Protein AF-A0A1I7UJA0-F1 (afdb_monomer_lite)

InterPro domains:
  IPR019427 7TM GPCR, serpentine receptor class w (Srw) [PF10324] (1-119)

Structure (mmCIF, N/CA/C/O backbone):
data_AF-A0A1I7UJA0-F1
#
_entry.id   AF-A0A1I7UJA0-F1
#
loop_
_atom_site.group_PDB
_atom_site.id
_atom_site.type_symbol
_atom_site.label_atom_id
_atom_site.label_alt_id
_atom_site.label_comp_id
_atom_site.label_asym_id
_atom_site.label_entity_id
_atom_site.label_seq_id
_atom_site.pdbx_PDB_ins_code
_atom_site.Cartn_x
_atom_site.Cartn_y
_atom_site.Cartn_z
_atom_site.occupancy
_atom_site.B_iso_or_equiv
_atom_site.auth_seq_id
_atom_site.auth_comp_id
_atom_site.auth_asym_id
_atom_site.auth_atom_id
_atom_site.pdbx_PDB_model_num
ATOM 1 N N . MET A 1 1 ? -5.281 6.852 12.055 1.00 80.38 1 MET A N 1
ATOM 2 C CA . MET A 1 1 ? -4.762 8.146 11.558 1.00 80.38 1 MET A CA 1
ATOM 3 C C . MET A 1 1 ? -3.319 8.059 11.072 1.00 80.38 1 MET A C 1
ATOM 5 O O . MET A 1 1 ? -3.068 8.494 9.963 1.00 80.38 1 MET A O 1
ATOM 9 N N . ILE A 1 2 ? -2.379 7.459 11.816 1.00 87.25 2 ILE A N 1
ATOM 10 C CA . ILE A 1 2 ? -1.000 7.275 11.307 1.00 87.25 2 ILE A CA 1
ATOM 11 C C . ILE A 1 2 ? -0.984 6.409 10.035 1.00 87.25 2 ILE A C 1
ATOM 13 O O . ILE A 1 2 ? -0.388 6.795 9.038 1.00 87.25 2 ILE A O 1
ATOM 17 N N . ALA A 1 3 ? -1.709 5.285 10.036 1.00 84.44 3 ALA A N 1
ATOM 18 C CA . ALA A 1 3 ? -1.779 4.391 8.878 1.00 84.44 3 ALA A CA 1
ATOM 19 C C . ALA A 1 3 ? -2.336 5.074 7.613 1.00 84.44 3 ALA A C 1
ATOM 21 O O . ALA A 1 3 ? -1.774 4.894 6.539 1.00 84.44 3 ALA A O 1
ATOM 22 N N . THR A 1 4 ? -3.384 5.898 7.739 1.00 87.00 4 THR A N 1
ATOM 23 C CA . THR A 1 4 ? -3.947 6.656 6.606 1.00 87.00 4 THR A CA 1
ATOM 24 C C . THR A 1 4 ? -2.952 7.683 6.078 1.00 87.00 4 THR A C 1
ATOM 26 O O . THR A 1 4 ? -2.727 7.736 4.881 1.00 87.00 4 THR A O 1
ATOM 29 N N . ALA A 1 5 ? -2.271 8.419 6.964 1.00 89.69 5 ALA A N 1
ATOM 30 C CA . ALA A 1 5 ? -1.270 9.405 6.555 1.00 89.69 5 ALA A CA 1
ATOM 31 C C . ALA A 1 5 ? -0.084 8.769 5.807 1.00 89.69 5 ALA A C 1
ATOM 33 O O . ALA A 1 5 ? 0.380 9.313 4.810 1.00 89.69 5 ALA A O 1
ATOM 34 N N . ILE A 1 6 ? 0.386 7.600 6.262 1.00 89.88 6 ILE A N 1
ATOM 35 C CA . ILE A 1 6 ? 1.438 6.843 5.568 1.00 89.88 6 ILE A CA 1
ATOM 36 C C . ILE A 1 6 ? 0.952 6.401 4.185 1.00 89.88 6 ILE A C 1
ATOM 38 O O . ILE A 1 6 ? 1.695 6.529 3.215 1.00 89.88 6 ILE A O 1
ATOM 42 N N . CYS A 1 7 ? -0.289 5.916 4.083 1.00 88.38 7 CYS A N 1
ATOM 43 C CA . CYS A 1 7 ? -0.862 5.527 2.799 1.00 88.38 7 CYS A CA 1
ATOM 44 C C . CYS A 1 7 ? -0.953 6.727 1.844 1.00 88.38 7 CYS A C 1
ATOM 46 O O . CYS A 1 7 ? -0.461 6.666 0.721 1.00 88.38 7 CYS A O 1
ATOM 48 N N . ASP A 1 8 ? -1.490 7.856 2.296 1.00 89.31 8 ASP A N 1
ATOM 49 C CA . ASP A 1 8 ? -1.642 9.037 1.445 1.00 89.31 8 ASP A CA 1
ATOM 50 C C . ASP A 1 8 ? -0.276 9.545 0.948 1.00 89.31 8 ASP A C 1
ATOM 52 O O . ASP A 1 8 ? -0.106 9.812 -0.244 1.00 89.31 8 ASP A O 1
ATOM 56 N N . LEU A 1 9 ? 0.735 9.569 1.822 1.00 91.81 9 LEU A N 1
ATOM 57 C CA . LEU A 1 9 ? 2.097 9.976 1.476 1.00 91.81 9 LEU A CA 1
ATOM 58 C C . LEU A 1 9 ? 2.750 9.015 0.470 1.00 91.81 9 LEU A C 1
ATOM 60 O O . LEU A 1 9 ? 3.318 9.466 -0.525 1.00 91.81 9 LEU A O 1
ATOM 64 N N . LEU A 1 10 ? 2.625 7.701 0.678 1.00 88.75 10 LEU A N 1
ATOM 65 C CA . LEU A 1 10 ? 3.112 6.694 -0.271 1.00 88.75 10 LEU A CA 1
ATOM 66 C C . LEU A 1 10 ? 2.431 6.831 -1.638 1.00 88.75 10 LEU A C 1
ATOM 68 O O . LEU A 1 10 ? 3.109 6.777 -2.663 1.00 88.75 10 LEU A O 1
ATOM 72 N N . SER A 1 11 ? 1.117 7.070 -1.667 1.00 89.44 11 SER A N 1
ATOM 73 C CA . SER A 1 11 ? 0.373 7.236 -2.920 1.00 89.44 11 SER A CA 1
ATOM 74 C C . SER A 1 11 ? 0.863 8.447 -3.723 1.00 89.44 11 SER A C 1
ATOM 76 O O . SER A 1 11 ? 1.009 8.369 -4.945 1.00 89.44 11 SER A O 1
ATOM 78 N N . MET A 1 12 ? 1.200 9.543 -3.034 1.00 89.44 12 MET A N 1
ATOM 79 C CA . MET A 1 12 ? 1.739 10.750 -3.652 1.00 89.44 12 MET A CA 1
ATOM 80 C C . MET A 1 12 ? 3.154 10.536 -4.194 1.00 89.44 12 MET A C 1
ATOM 82 O O . MET A 1 12 ? 3.437 10.934 -5.324 1.00 89.44 12 MET A O 1
ATOM 86 N N . ILE A 1 13 ? 4.028 9.876 -3.426 1.00 89.69 13 ILE A N 1
ATOM 87 C CA . ILE A 1 13 ? 5.399 9.566 -3.860 1.00 89.69 13 ILE A CA 1
ATOM 88 C C . ILE A 1 13 ? 5.377 8.712 -5.127 1.00 89.69 13 ILE A C 1
ATOM 90 O O . ILE A 1 13 ? 6.060 9.038 -6.097 1.00 89.69 13 ILE A O 1
ATOM 94 N N . VAL A 1 14 ? 4.563 7.653 -5.149 1.00 87.44 14 VAL A N 1
ATOM 95 C CA . VAL A 1 14 ? 4.457 6.774 -6.321 1.00 87.44 14 VAL A CA 1
ATOM 96 C C . VAL A 1 14 ? 3.919 7.537 -7.532 1.00 87.44 14 VAL A C 1
ATOM 98 O O . VAL A 1 14 ? 4.421 7.364 -8.641 1.00 87.44 14 VAL A O 1
ATOM 101 N N . ASN A 1 15 ? 2.951 8.433 -7.335 1.00 87.12 15 ASN A N 1
ATOM 102 C CA . ASN A 1 15 ? 2.413 9.270 -8.407 1.00 87.12 15 ASN A CA 1
ATOM 103 C C . ASN A 1 15 ? 3.471 10.204 -9.023 1.00 87.12 15 ASN A C 1
ATOM 105 O O . ASN A 1 15 ? 3.494 10.406 -10.233 1.00 87.12 15 ASN A O 1
ATOM 109 N N . ILE A 1 16 ? 4.364 10.762 -8.203 1.00 87.44 16 ILE A N 1
ATOM 110 C CA . ILE A 1 16 ? 5.466 11.605 -8.682 1.00 87.44 16 ILE A CA 1
ATOM 111 C C . ILE A 1 16 ? 6.501 10.753 -9.428 1.00 87.44 16 ILE A C 1
ATOM 113 O O . ILE A 1 16 ? 6.903 11.117 -10.529 1.00 87.44 16 ILE A O 1
ATOM 117 N N . ALA A 1 17 ? 6.879 9.597 -8.874 1.00 84.94 17 ALA A N 1
ATOM 118 C CA . ALA A 1 17 ? 7.877 8.701 -9.465 1.00 84.94 17 ALA A CA 1
ATOM 119 C C . ALA A 1 17 ? 7.443 8.101 -10.816 1.00 84.94 17 ALA A C 1
ATOM 121 O O . ALA A 1 17 ? 8.279 7.790 -11.659 1.00 84.94 17 ALA A O 1
ATOM 122 N N . THR A 1 18 ? 6.137 7.938 -11.032 1.00 83.25 18 THR A N 1
ATOM 123 C CA . THR A 1 18 ? 5.580 7.349 -12.260 1.00 83.25 18 THR A CA 1
ATOM 124 C C . THR A 1 18 ? 5.237 8.377 -13.339 1.00 83.25 18 THR A C 1
ATOM 126 O O . THR A 1 18 ? 4.964 7.988 -14.474 1.00 83.25 18 THR A O 1
ATOM 129 N N . ARG A 1 19 ? 5.297 9.683 -13.036 1.00 79.31 19 ARG A N 1
ATOM 130 C CA . ARG A 1 19 ? 4.903 10.761 -13.958 1.00 79.31 19 ARG A CA 1
ATOM 131 C C . ARG A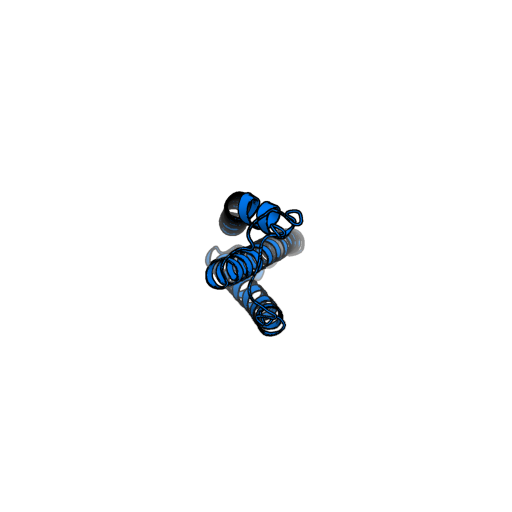 1 19 ? 5.656 10.708 -15.288 1.00 79.31 19 ARG A C 1
ATOM 133 O O . ARG A 1 19 ? 5.030 10.748 -16.345 1.00 79.31 19 ARG A O 1
ATOM 140 N N . ASP A 1 20 ? 6.977 10.579 -15.233 1.00 74.00 20 ASP A N 1
ATOM 141 C CA . ASP A 1 20 ? 7.814 10.557 -16.437 1.00 74.00 20 ASP A CA 1
ATOM 142 C C . ASP A 1 20 ? 7.606 9.269 -17.245 1.00 74.00 20 ASP A C 1
ATOM 144 O O . ASP A 1 20 ? 7.643 9.287 -18.474 1.00 74.00 20 ASP A O 1
ATOM 148 N N . MET A 1 21 ? 7.305 8.148 -16.582 1.00 73.81 21 MET A N 1
ATOM 149 C CA . MET A 1 21 ? 7.022 6.879 -17.260 1.00 73.81 21 MET A CA 1
ATOM 150 C C . MET A 1 21 ? 5.709 6.932 -18.049 1.00 73.81 21 MET A C 1
ATOM 152 O O . MET A 1 21 ? 5.663 6.427 -19.169 1.00 73.81 21 MET A O 1
ATOM 156 N N . ILE A 1 22 ? 4.672 7.582 -17.506 1.00 71.75 22 ILE A N 1
ATOM 157 C CA . ILE A 1 22 ? 3.370 7.765 -18.173 1.00 71.75 22 ILE A CA 1
ATOM 158 C C . ILE A 1 22 ? 3.516 8.635 -19.424 1.00 71.75 22 ILE A C 1
ATOM 160 O O . ILE A 1 22 ? 2.963 8.302 -20.471 1.00 71.75 22 ILE A O 1
ATOM 164 N N . LEU A 1 23 ? 4.289 9.722 -19.332 1.00 69.81 23 LEU A N 1
ATOM 165 C CA . LEU A 1 23 ? 4.547 10.612 -20.467 1.00 69.81 23 LEU A CA 1
ATOM 166 C C . LEU A 1 23 ? 5.270 9.888 -21.608 1.00 69.81 23 LEU A C 1
ATOM 168 O O . LEU A 1 23 ? 4.916 10.078 -22.766 1.00 69.81 23 LEU A O 1
ATOM 172 N N . ASN A 1 24 ? 6.232 9.018 -21.288 1.00 67.56 24 ASN A N 1
ATOM 173 C CA . ASN A 1 24 ? 6.911 8.196 -22.293 1.00 67.56 24 ASN A CA 1
ATOM 174 C C . ASN A 1 24 ? 6.013 7.082 -22.859 1.00 67.56 24 ASN A C 1
ATOM 176 O O . ASN A 1 24 ? 6.170 6.704 -24.015 1.00 67.56 24 ASN A O 1
ATOM 180 N N . PHE A 1 25 ? 5.046 6.575 -22.084 1.00 65.12 25 PHE A N 1
ATOM 181 C CA . PHE A 1 25 ? 4.084 5.572 -22.557 1.00 65.12 25 PHE A CA 1
ATOM 182 C C . PHE A 1 25 ? 3.048 6.152 -23.538 1.00 65.12 25 PHE A C 1
ATOM 184 O O . PHE A 1 25 ? 2.595 5.449 -24.436 1.00 65.12 25 PHE A O 1
ATOM 191 N N . GLN A 1 26 ? 2.676 7.428 -23.385 1.00 65.31 26 GLN A N 1
ATOM 192 C CA . GLN A 1 26 ? 1.771 8.156 -24.292 1.00 65.31 26 GLN A CA 1
ATOM 193 C C . GLN A 1 26 ? 2.500 8.959 -25.383 1.00 65.31 26 GLN A C 1
ATOM 195 O O . GLN A 1 26 ? 1.870 9.748 -26.090 1.00 65.31 26 GLN A O 1
ATOM 200 N N . GLY A 1 27 ? 3.820 8.814 -25.500 1.00 62.66 27 GLY A N 1
ATOM 201 C CA . GLY A 1 27 ? 4.613 9.580 -26.452 1.00 62.66 27 GLY A CA 1
ATOM 202 C C . GLY A 1 27 ? 4.274 9.262 -27.919 1.00 62.66 27 GLY A C 1
ATOM 203 O O . GLY A 1 27 ? 3.728 8.207 -28.239 1.00 62.66 27 GLY A O 1
ATOM 204 N N . GLY A 1 28 ? 4.553 10.217 -28.814 1.00 66.25 28 GLY A N 1
ATOM 205 C CA . GLY A 1 28 ? 4.273 10.100 -30.251 1.00 66.25 28 GLY A CA 1
ATOM 206 C C . GLY A 1 28 ? 5.212 9.142 -30.997 1.00 66.25 28 GLY A C 1
ATOM 207 O O . GLY A 1 28 ? 6.084 8.508 -30.414 1.00 66.25 28 GLY A O 1
ATOM 208 N N . GLU A 1 29 ? 5.092 9.072 -32.324 1.00 61.22 29 GLU A N 1
ATOM 209 C CA . GLU A 1 29 ? 5.827 8.089 -33.150 1.00 61.22 29 GLU A CA 1
ATOM 210 C C . GLU A 1 29 ? 7.365 8.163 -33.035 1.00 61.22 29 GLU A C 1
ATOM 212 O O . GLU A 1 29 ? 8.064 7.190 -33.318 1.00 61.22 29 GLU A O 1
ATOM 217 N N . CYS A 1 30 ? 7.897 9.296 -32.565 1.00 68.38 30 CYS A N 1
ATOM 218 C CA . CYS A 1 30 ? 9.331 9.530 -32.396 1.00 68.38 30 CYS A CA 1
ATOM 219 C C . CYS A 1 30 ? 9.855 9.308 -30.965 1.00 68.38 30 CYS A C 1
ATOM 221 O O . CYS A 1 30 ? 11.055 9.476 -30.743 1.00 68.38 30 CYS A O 1
ATOM 223 N N . THR A 1 31 ? 9.013 8.969 -29.983 1.00 69.19 31 THR A N 1
ATOM 224 C CA . THR A 1 31 ? 9.496 8.663 -28.625 1.00 69.19 31 THR A CA 1
ATOM 225 C C . THR A 1 31 ? 9.883 7.190 -28.511 1.00 69.19 31 THR A C 1
ATOM 227 O O . THR A 1 31 ? 9.070 6.327 -28.852 1.00 69.19 31 THR A O 1
ATOM 230 N N . PRO A 1 32 ? 11.104 6.874 -28.038 1.00 68.81 32 PRO A N 1
ATOM 231 C CA . PRO A 1 32 ? 11.524 5.492 -27.879 1.00 68.81 32 PRO A CA 1
ATOM 232 C C . PRO A 1 32 ? 10.653 4.811 -26.812 1.00 68.81 32 PRO A C 1
ATOM 234 O O . PRO A 1 32 ? 10.474 5.369 -25.727 1.00 68.81 32 PRO A O 1
ATOM 237 N N . PRO A 1 33 ? 10.115 3.612 -27.085 1.00 69.31 33 PRO A N 1
ATOM 238 C CA . PRO A 1 33 ? 9.317 2.895 -26.109 1.00 69.31 33 PRO A CA 1
ATOM 239 C C . PRO A 1 33 ? 10.178 2.480 -24.918 1.00 69.31 33 PRO A C 1
ATOM 241 O O . PRO A 1 33 ? 11.356 2.132 -25.054 1.00 69.31 33 PRO A O 1
ATOM 244 N N . ASN A 1 34 ? 9.559 2.480 -23.740 1.00 71.38 34 ASN A N 1
ATOM 245 C CA . ASN A 1 34 ? 10.203 2.028 -22.515 1.00 71.38 34 ASN A CA 1
ATOM 246 C C . ASN A 1 34 ? 10.634 0.562 -22.645 1.00 71.38 34 ASN A C 1
ATOM 248 O O . ASN A 1 34 ? 9.950 -0.263 -23.256 1.00 71.38 34 ASN A O 1
ATOM 252 N N . SER A 1 35 ? 11.764 0.217 -22.025 1.00 78.75 35 SER A N 1
ATOM 253 C CA . SER A 1 35 ? 12.196 -1.176 -21.968 1.00 78.75 35 SER A CA 1
ATOM 254 C C . SER A 1 35 ? 11.173 -2.030 -21.211 1.00 78.75 35 SER A C 1
ATOM 256 O O . SER A 1 35 ? 10.459 -1.559 -20.321 1.00 78.75 35 SER A O 1
ATOM 258 N N . LEU A 1 36 ? 11.126 -3.319 -21.543 1.00 77.94 36 LEU A N 1
ATOM 259 C CA . LEU A 1 36 ? 10.198 -4.287 -20.950 1.00 77.94 36 LEU A CA 1
ATOM 260 C C . LEU A 1 36 ? 10.281 -4.296 -19.409 1.00 77.94 36 LEU A C 1
ATO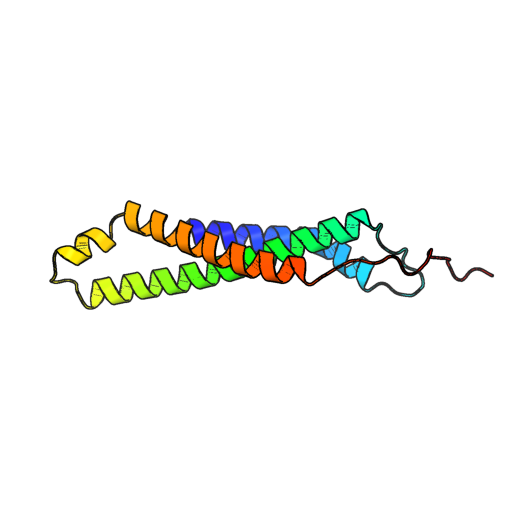M 262 O O . LEU A 1 36 ? 9.263 -4.336 -18.722 1.00 77.94 36 LEU A O 1
ATOM 266 N N . LEU A 1 37 ? 11.498 -4.168 -18.866 1.00 76.94 37 LEU A N 1
ATOM 267 C CA . LEU A 1 37 ? 11.745 -4.073 -17.424 1.00 76.94 37 LEU A CA 1
ATOM 268 C C . LEU A 1 37 ? 11.130 -2.814 -16.804 1.00 76.94 37 LEU A C 1
ATOM 270 O O . LEU A 1 37 ? 10.504 -2.900 -15.751 1.00 76.94 37 LEU A O 1
ATOM 274 N N . VAL A 1 38 ? 11.266 -1.658 -17.460 1.00 80.25 38 VAL A N 1
ATOM 275 C CA . VAL A 1 38 ? 10.669 -0.400 -16.987 1.00 80.25 38 VAL A CA 1
ATOM 276 C C . VAL A 1 38 ? 9.147 -0.503 -16.981 1.00 80.25 38 VAL A C 1
ATOM 278 O O . VAL A 1 38 ? 8.515 -0.042 -16.036 1.00 80.25 38 VAL A O 1
ATOM 281 N N . ASN A 1 39 ? 8.556 -1.172 -17.973 1.00 79.25 39 ASN A N 1
ATOM 282 C CA . ASN A 1 39 ? 7.111 -1.365 -18.030 1.00 79.25 39 ASN A CA 1
ATOM 283 C C . ASN A 1 39 ? 6.591 -2.290 -16.910 1.00 79.25 39 ASN A C 1
ATOM 285 O O . ASN A 1 39 ? 5.566 -2.003 -16.294 1.00 79.25 39 ASN A O 1
ATOM 289 N N . HIS A 1 40 ? 7.331 -3.352 -16.571 1.00 81.50 40 HIS A N 1
ATOM 290 C CA . HIS A 1 40 ? 7.019 -4.186 -15.404 1.00 81.50 40 HIS A CA 1
ATOM 291 C C . HIS A 1 40 ? 7.131 -3.414 -14.085 1.00 81.50 40 HIS A C 1
ATOM 293 O O . HIS A 1 40 ? 6.243 -3.519 -13.240 1.00 81.50 40 HIS A O 1
ATOM 299 N N . ILE A 1 41 ? 8.194 -2.623 -13.906 1.00 82.38 41 ILE A N 1
ATOM 300 C CA . ILE A 1 41 ? 8.378 -1.788 -12.709 1.00 82.38 41 ILE A CA 1
ATOM 301 C C . ILE A 1 41 ? 7.236 -0.775 -12.594 1.00 82.38 41 ILE A C 1
ATOM 303 O O . ILE A 1 41 ? 6.640 -0.644 -11.527 1.00 82.38 41 ILE A O 1
ATOM 307 N N . PHE A 1 42 ? 6.886 -0.109 -13.695 1.00 83.62 42 PHE A N 1
ATOM 308 C CA . PHE A 1 42 ? 5.761 0.817 -13.759 1.00 83.62 42 PHE A CA 1
ATOM 309 C C . PHE A 1 42 ? 4.450 0.147 -13.331 1.00 83.62 42 PHE A C 1
ATOM 311 O O . PHE A 1 42 ? 3.726 0.685 -12.495 1.00 83.62 42 PHE A O 1
ATOM 318 N N . TRP A 1 43 ? 4.174 -1.054 -13.839 1.00 82.50 43 TRP A N 1
ATOM 319 C CA . TRP A 1 43 ? 2.970 -1.804 -13.492 1.00 82.50 43 TRP A CA 1
ATOM 320 C C . TRP A 1 43 ? 2.903 -2.191 -12.012 1.00 82.50 43 TRP A C 1
ATOM 322 O O . TRP A 1 43 ? 1.854 -2.058 -11.378 1.00 82.50 43 TRP A O 1
ATOM 332 N N . ILE A 1 44 ? 4.031 -2.619 -11.438 1.00 82.88 44 ILE A N 1
ATOM 333 C CA . ILE A 1 44 ? 4.140 -2.915 -10.004 1.00 82.88 44 ILE A CA 1
ATOM 334 C C . ILE A 1 44 ? 3.873 -1.649 -9.184 1.00 82.88 44 ILE A C 1
ATOM 336 O O . ILE A 1 44 ? 3.077 -1.686 -8.248 1.00 82.88 44 ILE A O 1
ATOM 340 N N . LEU A 1 45 ? 4.485 -0.517 -9.547 1.00 84.56 45 LEU A N 1
ATOM 341 C CA . LEU A 1 45 ? 4.264 0.759 -8.863 1.00 84.56 45 LEU A CA 1
ATOM 342 C C . LEU A 1 45 ? 2.798 1.200 -8.949 1.00 84.56 45 LEU A C 1
ATOM 344 O O . LEU A 1 45 ? 2.227 1.610 -7.940 1.00 84.56 45 LEU A O 1
ATOM 348 N N . MET A 1 46 ? 2.170 1.072 -10.118 1.00 83.19 46 MET A N 1
ATOM 349 C CA . MET A 1 46 ? 0.759 1.413 -10.300 1.00 83.19 46 MET A CA 1
ATOM 350 C C . MET A 1 46 ? -0.150 0.535 -9.427 1.00 83.19 46 MET A C 1
ATOM 352 O O . MET A 1 46 ? -1.017 1.048 -8.724 1.00 83.19 46 MET A O 1
ATOM 356 N N . THR A 1 47 ? 0.125 -0.770 -9.381 1.00 83.31 47 THR A N 1
ATOM 357 C CA . THR A 1 47 ? -0.598 -1.725 -8.526 1.00 83.31 47 THR A CA 1
ATOM 358 C C . THR A 1 47 ? -0.460 -1.366 -7.041 1.00 83.31 47 THR A C 1
ATOM 360 O O . THR A 1 47 ? -1.448 -1.338 -6.309 1.00 83.31 47 THR A O 1
ATOM 363 N N . ILE A 1 48 ? 0.752 -1.014 -6.592 1.00 83.31 48 ILE A N 1
ATOM 364 C CA . ILE A 1 48 ? 1.008 -0.568 -5.212 1.00 83.31 48 ILE A CA 1
ATOM 365 C C . ILE A 1 48 ? 0.234 0.716 -4.899 1.00 83.31 48 ILE A C 1
ATOM 367 O O . ILE A 1 48 ? -0.344 0.844 -3.820 1.00 83.31 48 ILE A O 1
ATOM 371 N N . ARG A 1 49 ? 0.205 1.682 -5.822 1.00 85.62 49 ARG A N 1
ATOM 372 C CA . ARG A 1 49 ? -0.548 2.930 -5.641 1.00 85.62 49 ARG A CA 1
ATOM 373 C C . ARG A 1 49 ? -2.035 2.652 -5.440 1.00 85.62 49 ARG 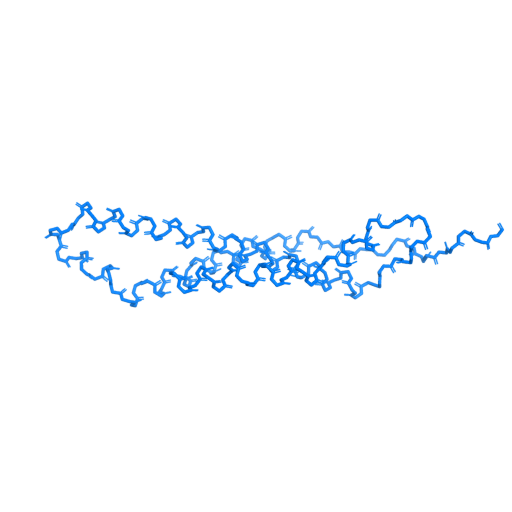A C 1
ATOM 375 O O . ARG A 1 49 ? -2.627 3.198 -4.508 1.00 85.62 49 ARG A O 1
ATOM 382 N N . ASP A 1 50 ? -2.621 1.809 -6.281 1.00 84.50 50 ASP A N 1
ATOM 383 C CA . ASP A 1 50 ? -4.045 1.479 -6.205 1.00 84.50 50 ASP A CA 1
ATOM 384 C C . ASP A 1 50 ? -4.384 0.731 -4.907 1.00 84.50 50 ASP A C 1
ATOM 386 O O . ASP A 1 50 ? -5.408 1.010 -4.274 1.00 84.50 50 ASP A O 1
ATOM 390 N N . ASP A 1 51 ? -3.480 -0.128 -4.432 1.00 85.44 51 ASP A N 1
ATOM 391 C CA . ASP A 1 51 ? -3.586 -0.748 -3.112 1.00 85.44 51 ASP A CA 1
ATOM 392 C C . ASP A 1 51 ? -3.605 0.248 -1.972 1.00 85.44 51 ASP A C 1
ATOM 394 O O . ASP A 1 51 ? -4.440 0.170 -1.069 1.00 85.44 51 ASP A O 1
ATOM 398 N N . VAL A 1 52 ? -2.655 1.173 -1.999 1.00 86.00 52 VAL A N 1
ATOM 399 C CA . VAL A 1 52 ? -2.456 2.152 -0.943 1.00 86.00 52 VAL A CA 1
ATOM 400 C C . VAL A 1 52 ? -3.656 3.102 -0.864 1.00 86.00 52 VAL A C 1
ATOM 402 O O . VAL A 1 52 ? -4.144 3.377 0.236 1.00 86.00 52 VAL A O 1
ATOM 405 N N . ILE A 1 53 ? -4.198 3.534 -2.009 1.00 87.31 53 ILE A N 1
ATOM 406 C CA . ILE A 1 53 ? -5.419 4.353 -2.074 1.00 87.31 53 ILE A CA 1
ATOM 407 C C . ILE A 1 53 ? -6.611 3.571 -1.515 1.00 87.31 53 ILE A C 1
ATOM 409 O O . ILE A 1 53 ? -7.328 4.071 -0.643 1.00 87.31 53 ILE A O 1
ATOM 413 N N . ARG A 1 54 ? -6.807 2.319 -1.949 1.00 86.56 54 ARG A N 1
ATOM 414 C CA . ARG A 1 54 ? -7.901 1.476 -1.449 1.00 86.56 54 ARG A CA 1
ATOM 415 C C . ARG A 1 54 ? -7.781 1.236 0.056 1.00 86.56 54 ARG A C 1
ATOM 417 O O . ARG A 1 54 ? -8.774 1.369 0.772 1.00 86.56 54 ARG A O 1
ATOM 424 N N . CYS A 1 55 ? -6.581 0.967 0.558 1.00 87.50 55 CYS A N 1
ATOM 425 C CA . CYS A 1 55 ? -6.336 0.792 1.985 1.00 87.50 55 CYS A CA 1
ATOM 426 C C . CYS A 1 55 ? -6.658 2.073 2.775 1.00 87.50 55 CYS A C 1
ATOM 428 O O . CYS A 1 55 ? -7.342 1.999 3.798 1.00 87.50 55 CYS A O 1
ATOM 430 N N . SER A 1 56 ? -6.257 3.250 2.276 1.00 88.94 56 SER A N 1
ATOM 431 C CA . SER A 1 56 ? -6.584 4.542 2.899 1.00 88.94 56 SER A CA 1
ATOM 432 C C . SER A 1 56 ? -8.102 4.755 3.007 1.00 88.94 56 SER A C 1
ATOM 434 O O . SER A 1 56 ? -8.605 5.096 4.082 1.00 88.94 56 SER A O 1
ATOM 436 N N . THR A 1 57 ? -8.863 4.441 1.947 1.00 89.06 57 THR A N 1
ATOM 437 C CA . THR A 1 57 ? -10.335 4.551 1.972 1.00 89.06 57 THR A CA 1
ATOM 438 C C . THR A 1 57 ? -10.984 3.617 2.997 1.00 89.06 57 THR A C 1
ATOM 440 O O . THR A 1 57 ? -11.826 4.061 3.780 1.00 89.06 57 THR A O 1
ATOM 443 N N . TRP A 1 58 ? -10.558 2.352 3.072 1.00 87.50 58 TRP A N 1
ATOM 444 C CA . TRP A 1 58 ? -11.076 1.404 4.063 1.00 87.50 58 TRP A CA 1
ATOM 445 C C . TRP A 1 58 ? -10.745 1.824 5.491 1.00 87.50 58 TRP A C 1
ATOM 447 O O . TRP A 1 58 ? -11.612 1.783 6.364 1.00 87.50 58 TRP A O 1
ATOM 457 N N . LEU A 1 59 ? -9.522 2.293 5.735 1.00 86.69 59 LEU A N 1
ATOM 458 C CA . LEU A 1 59 ? -9.120 2.814 7.038 1.00 86.69 59 LEU A CA 1
ATOM 459 C C . LEU A 1 59 ? -9.952 4.040 7.443 1.00 86.69 59 LEU A C 1
ATOM 461 O O . LEU A 1 59 ? -10.325 4.159 8.611 1.00 86.69 59 LEU A O 1
ATOM 465 N N . ALA A 1 60 ? -10.285 4.931 6.505 1.00 88.44 60 ALA A N 1
ATOM 466 C CA . ALA A 1 60 ? -11.161 6.071 6.766 1.00 88.44 60 ALA A CA 1
ATOM 467 C C . ALA A 1 60 ? -12.587 5.628 7.145 1.00 88.44 60 ALA A C 1
ATOM 469 O O . ALA A 1 60 ? -13.131 6.108 8.145 1.00 88.44 60 ALA A O 1
ATOM 470 N N . VAL A 1 61 ? -13.157 4.660 6.415 1.00 89.75 61 VAL A N 1
ATOM 471 C CA . VAL A 1 61 ? -14.467 4.057 6.728 1.00 89.75 61 VAL A CA 1
ATOM 472 C C . VAL A 1 61 ? -14.451 3.409 8.113 1.00 89.75 61 VAL A C 1
ATOM 474 O O . VAL A 1 61 ? -15.344 3.655 8.923 1.00 89.75 61 VAL A O 1
ATOM 477 N N . LEU A 1 62 ? -13.407 2.642 8.431 1.00 87.06 62 LEU A N 1
ATOM 478 C CA . LEU A 1 62 ? -13.243 1.992 9.731 1.00 87.06 62 LEU A CA 1
ATOM 479 C C . LEU A 1 62 ? -13.118 3.014 10.868 1.00 87.06 62 LEU A C 1
ATOM 481 O O . LEU A 1 62 ? -13.723 2.828 11.921 1.00 87.06 62 LEU A O 1
ATOM 485 N N . MET A 1 63 ? -12.410 4.131 10.665 1.00 87.38 63 MET A N 1
ATOM 486 C CA . MET A 1 63 ? -12.356 5.211 11.657 1.00 87.38 63 MET A CA 1
ATOM 487 C C . MET A 1 63 ? -13.726 5.855 11.901 1.00 87.38 63 MET A C 1
ATOM 489 O O . MET A 1 63 ? -14.080 6.112 13.055 1.00 87.38 63 MET A O 1
ATOM 493 N N . ALA A 1 64 ? -14.501 6.111 10.844 1.00 89.38 64 ALA A N 1
ATOM 494 C CA . ALA A 1 64 ? -15.857 6.643 10.970 1.00 89.38 64 ALA A CA 1
ATOM 495 C C . ALA A 1 64 ? -16.779 5.656 11.704 1.00 89.38 64 ALA A C 1
ATOM 497 O O . ALA A 1 64 ? -17.522 6.050 12.605 1.00 89.38 64 ALA A O 1
AT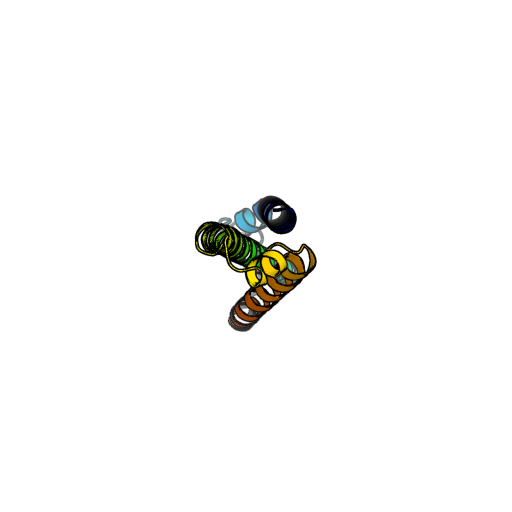OM 498 N N . LEU A 1 65 ? -16.665 4.365 11.386 1.00 87.25 65 LEU A N 1
ATOM 499 C CA . LEU A 1 65 ? -17.430 3.292 12.012 1.00 87.25 65 LEU A CA 1
ATOM 500 C C . LEU A 1 65 ? -17.093 3.149 13.503 1.00 87.25 65 LEU A C 1
ATOM 502 O O . LEU A 1 65 ? -18.004 3.061 14.324 1.00 87.25 65 LEU A O 1
ATOM 506 N N . ILE A 1 66 ? -15.811 3.200 13.879 1.00 85.06 66 ILE A N 1
ATOM 507 C CA . ILE A 1 66 ? -15.389 3.178 15.288 1.00 85.06 66 ILE A CA 1
ATOM 508 C C . ILE A 1 66 ? -15.988 4.373 16.040 1.00 85.06 66 ILE A C 1
ATOM 510 O O . ILE A 1 66 ? -16.561 4.187 17.112 1.00 85.06 66 ILE A O 1
ATOM 514 N N . ARG A 1 67 ? -15.926 5.588 15.476 1.00 85.12 67 ARG A N 1
ATOM 515 C CA . ARG A 1 67 ? -16.530 6.784 16.095 1.00 85.12 67 ARG A CA 1
ATOM 516 C C . ARG A 1 67 ? -18.040 6.644 16.274 1.00 85.12 67 ARG A C 1
ATOM 518 O O . ARG A 1 67 ? -18.558 6.966 17.341 1.00 85.12 67 ARG A O 1
ATOM 525 N N . PHE A 1 68 ? -18.731 6.128 15.261 1.00 87.19 68 PHE A N 1
ATOM 526 C CA . PHE A 1 68 ? -20.165 5.869 15.329 1.00 87.19 68 PHE A CA 1
ATOM 527 C C . PHE A 1 68 ? -20.511 4.855 16.429 1.00 87.19 68 PHE A C 1
ATOM 529 O O . PHE A 1 68 ? -21.396 5.106 17.246 1.00 87.19 68 PHE A O 1
ATOM 536 N N . LEU A 1 69 ? -19.784 3.737 16.498 1.00 83.94 69 LEU A N 1
ATOM 537 C CA . LEU A 1 69 ? -19.989 2.705 17.515 1.00 83.94 69 LEU A CA 1
ATOM 538 C C . LEU A 1 69 ? -19.729 3.223 18.933 1.00 83.94 69 LEU A C 1
ATOM 540 O O . LEU A 1 69 ? -20.520 2.946 19.833 1.00 83.94 69 LEU A O 1
ATOM 544 N N . VAL A 1 70 ? -18.657 3.994 19.130 1.00 83.50 70 VAL A N 1
ATOM 545 C CA . VAL A 1 70 ? -18.322 4.591 20.432 1.00 83.50 70 VAL A CA 1
ATOM 546 C C . VAL A 1 70 ? -19.408 5.570 20.881 1.00 83.50 70 VAL A C 1
ATOM 548 O O . VAL A 1 70 ? -19.814 5.529 22.039 1.00 83.50 70 VAL A O 1
ATOM 551 N N . SER A 1 71 ? -19.923 6.405 19.973 1.00 84.94 71 SER A 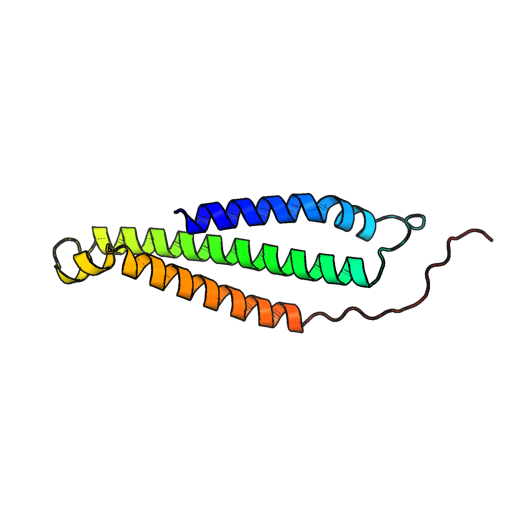N 1
ATOM 552 C CA . SER A 1 71 ? -20.994 7.357 20.288 1.00 84.94 71 SER A CA 1
ATOM 553 C C . SER A 1 71 ? -22.324 6.657 20.592 1.00 84.94 71 SER A C 1
ATOM 5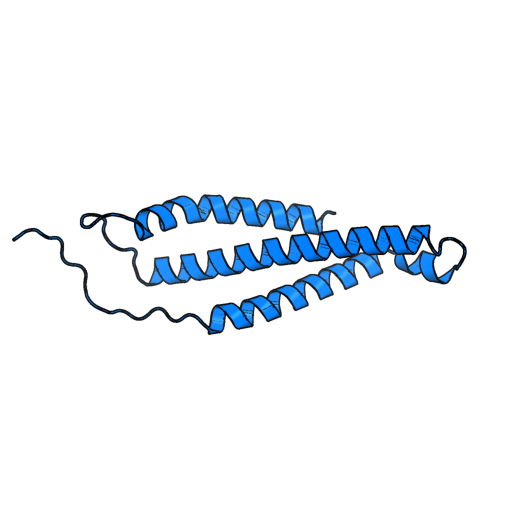55 O O . SER A 1 71 ? -22.996 7.008 21.559 1.00 84.94 71 SER A O 1
ATOM 557 N N . LYS A 1 72 ? -22.683 5.624 19.820 1.00 83.62 72 LYS A N 1
ATOM 558 C CA . LYS A 1 72 ? -23.952 4.900 19.982 1.00 83.62 72 LYS A CA 1
ATOM 559 C C . LYS A 1 72 ? -23.986 3.989 21.213 1.00 83.62 72 LYS A C 1
ATOM 561 O O . LYS A 1 72 ? -25.044 3.828 21.815 1.00 83.62 72 LYS A O 1
ATOM 566 N N . TYR A 1 73 ? -22.858 3.388 21.593 1.00 79.56 73 TYR A N 1
ATOM 567 C CA . TYR A 1 73 ? -22.799 2.362 22.644 1.00 79.56 73 TYR A CA 1
ATOM 568 C C . TYR A 1 73 ? -21.935 2.748 23.854 1.00 79.56 73 TYR A C 1
ATOM 570 O O . TYR A 1 73 ? -21.464 1.871 24.580 1.00 79.56 73 TYR A O 1
ATOM 578 N N . PHE A 1 74 ? -21.784 4.049 24.121 1.00 70.06 74 PHE A N 1
ATOM 579 C CA . PHE A 1 74 ? -20.950 4.603 25.198 1.00 70.06 74 PHE A CA 1
ATOM 580 C C . PHE A 1 74 ? -21.184 3.970 26.589 1.00 70.06 74 PHE A C 1
ATOM 582 O O . PHE A 1 74 ? -20.251 3.839 27.376 1.00 70.06 74 PHE A O 1
ATOM 589 N N . SER A 1 75 ? -22.410 3.522 26.885 1.00 66.88 75 SER A N 1
ATOM 590 C CA . SER A 1 75 ? -22.793 2.964 28.194 1.00 66.88 75 SER A CA 1
ATOM 591 C C . SER A 1 75 ? -22.405 1.483 28.402 1.00 66.88 75 SER A C 1
ATOM 593 O O . SER A 1 75 ? -22.375 0.992 29.530 1.00 66.88 75 SER A O 1
ATOM 595 N N . LYS A 1 76 ? -22.063 0.735 27.343 1.00 72.25 76 LYS A N 1
ATOM 596 C CA . LYS A 1 76 ? -21.680 -0.686 27.445 1.00 72.25 76 LYS A CA 1
ATOM 597 C C . LYS A 1 76 ? -20.164 -0.809 27.649 1.00 72.25 76 LYS A C 1
ATOM 599 O O . LYS A 1 76 ? -19.395 -0.506 26.741 1.00 72.25 76 LYS A O 1
ATOM 604 N N . SER A 1 77 ? -19.715 -1.352 28.789 1.00 65.50 77 SER A N 1
ATOM 605 C CA . SER A 1 77 ? -18.271 -1.492 29.095 1.00 65.50 77 SER A CA 1
ATOM 606 C C . SER A 1 77 ? -17.489 -2.351 28.085 1.00 65.50 77 SER A C 1
ATOM 608 O O . SER A 1 77 ? -16.276 -2.207 27.957 1.00 65.50 77 SER A O 1
ATOM 610 N N . GLN A 1 78 ? -18.170 -3.189 27.295 1.00 64.88 78 GLN A N 1
ATOM 611 C CA . GLN A 1 78 ? -17.558 -3.937 26.192 1.00 64.88 78 GLN A CA 1
ATOM 612 C C . GLN A 1 78 ? -16.990 -3.024 25.085 1.00 64.88 78 GLN A C 1
ATOM 614 O O . GLN A 1 78 ? -15.987 -3.382 24.468 1.00 64.88 78 GLN A O 1
ATOM 619 N N . PHE A 1 79 ? -17.548 -1.825 24.878 1.00 64.62 79 PHE A N 1
ATOM 620 C CA . PHE A 1 79 ? -17.075 -0.869 23.865 1.00 64.62 79 PHE A CA 1
ATOM 621 C C . PHE A 1 79 ? -15.856 -0.049 24.310 1.00 64.62 79 PHE A C 1
ATOM 623 O O . PHE A 1 79 ? -15.130 0.470 23.464 1.00 64.62 79 PHE A O 1
ATOM 630 N N . GLN A 1 80 ? -15.535 -0.027 25.607 1.00 65.44 80 GLN A N 1
ATOM 631 C CA . GLN A 1 80 ? -14.269 0.535 26.097 1.00 65.44 80 GLN A CA 1
ATOM 632 C C . GLN A 1 80 ? -13.062 -0.246 25.539 1.00 65.44 80 GLN A C 1
ATOM 634 O O . GLN A 1 80 ? -12.030 0.341 25.221 1.00 65.44 80 GLN A O 1
ATOM 639 N N . LYS A 1 81 ? -13.206 -1.564 25.313 1.00 65.81 81 LYS A N 1
ATOM 640 C CA . LYS A 1 81 ? -12.162 -2.396 24.681 1.00 65.81 81 LYS A CA 1
ATOM 641 C C . LYS A 1 81 ? -11.983 -2.112 23.184 1.00 65.81 81 LYS A C 1
ATOM 643 O O . LYS A 1 81 ? -10.871 -2.262 22.680 1.00 65.81 81 LYS A O 1
ATOM 648 N N . ILE A 1 82 ? -13.031 -1.664 22.487 1.00 67.50 82 ILE A N 1
ATOM 649 C CA . ILE A 1 82 ? -12.972 -1.261 21.067 1.00 67.50 82 ILE A CA 1
ATOM 650 C C . ILE A 1 82 ? -12.129 0.006 20.885 1.00 67.50 82 ILE A C 1
ATOM 652 O O . ILE A 1 82 ? -11.439 0.147 19.881 1.00 67.50 82 ILE A O 1
ATOM 656 N N . SER A 1 83 ? -12.100 0.888 21.886 1.00 67.38 83 SER A N 1
ATOM 657 C CA . SER A 1 83 ? -11.199 2.045 21.892 1.00 67.38 83 SER A CA 1
ATOM 658 C C . SER A 1 83 ? -9.739 1.680 22.202 1.00 67.38 83 SER A C 1
ATOM 660 O O . SER A 1 83 ? -8.881 2.564 22.228 1.00 67.38 83 SER A O 1
ATOM 662 N N . SER A 1 84 ? -9.426 0.406 22.467 1.00 76.31 84 SER A N 1
ATOM 663 C CA . SER A 1 84 ? -8.051 0.013 22.762 1.00 76.31 84 SER A CA 1
ATOM 664 C C . SER A 1 84 ? -7.164 0.127 21.524 1.00 76.31 84 SER A C 1
ATOM 666 O O . SER A 1 84 ? -7.536 -0.253 20.412 1.00 76.31 84 SER A O 1
ATOM 668 N N . PHE A 1 85 ? -5.936 0.597 21.739 1.00 73.00 85 PHE A N 1
ATOM 669 C CA . PHE A 1 85 ? -4.938 0.739 20.680 1.00 73.00 85 PHE A CA 1
ATOM 670 C C . PHE A 1 85 ? -4.688 -0.581 19.924 1.00 73.00 85 PHE A C 1
ATOM 672 O O . PHE A 1 85 ? -4.573 -0.580 18.702 1.00 73.00 85 PHE A O 1
ATOM 679 N N . LYS A 1 86 ? -4.697 -1.718 20.639 1.00 79.81 86 LYS A N 1
ATOM 680 C CA . LYS A 1 86 ? -4.508 -3.065 20.067 1.00 79.81 86 LYS A CA 1
ATOM 681 C C . LYS A 1 86 ? -5.618 -3.468 19.090 1.00 79.81 86 LYS A C 1
ATOM 683 O O . LYS A 1 86 ? -5.354 -4.151 18.107 1.00 79.81 86 LYS A O 1
ATOM 688 N N . PHE A 1 87 ? -6.856 -3.048 19.344 1.00 80.94 87 PHE A N 1
ATOM 689 C CA . PHE A 1 87 ? -7.970 -3.325 18.437 1.00 80.94 87 PHE A CA 1
ATOM 690 C C . PHE A 1 87 ? -7.842 -2.513 17.142 1.00 80.94 87 PHE A C 1
ATOM 692 O O . PHE A 1 87 ? -8.030 -3.043 16.047 1.00 80.94 87 PHE A O 1
ATOM 699 N N . GLY A 1 88 ? -7.430 -1.245 17.256 1.00 78.88 88 GLY A N 1
ATOM 700 C CA . GLY A 1 88 ? -7.168 -0.385 16.102 1.00 78.88 88 GLY A CA 1
ATOM 701 C C . GLY A 1 88 ? -6.049 -0.909 15.195 1.00 78.88 88 GLY A C 1
ATOM 702 O O . GLY A 1 88 ? -6.182 -0.864 13.969 1.00 78.88 88 GLY A O 1
ATOM 703 N N . THR A 1 89 ? -4.968 -1.452 15.768 1.00 79.81 89 THR A N 1
ATOM 704 C CA . THR A 1 89 ? -3.885 -2.058 14.974 1.00 79.81 89 THR A CA 1
ATOM 705 C C . THR A 1 89 ? -4.342 -3.336 14.276 1.00 79.81 89 THR A C 1
ATOM 707 O O . THR A 1 89 ? -4.076 -3.493 13.088 1.00 79.81 89 THR A O 1
ATOM 710 N N . GLN A 1 90 ? -5.097 -4.204 14.955 1.00 84.81 90 GLN A N 1
ATOM 711 C CA . GLN A 1 90 ? -5.618 -5.438 14.359 1.00 84.81 90 GLN A CA 1
ATOM 712 C C . GLN A 1 90 ? -6.560 -5.162 13.177 1.00 84.81 90 GLN A C 1
ATOM 714 O O . GLN A 1 90 ? -6.426 -5.781 12.123 1.00 84.81 90 GLN A O 1
ATOM 719 N N . ILE A 1 91 ? -7.465 -4.188 13.318 1.00 83.69 91 ILE A N 1
ATOM 720 C CA . ILE A 1 91 ? -8.347 -3.744 12.229 1.00 83.69 91 ILE A CA 1
ATOM 721 C C . ILE A 1 91 ? -7.546 -3.170 11.057 1.00 83.69 91 ILE A C 1
ATOM 723 O O . ILE A 1 91 ? -7.862 -3.446 9.900 1.00 83.69 91 ILE A O 1
ATOM 727 N N . SER A 1 92 ? -6.498 -2.395 11.342 1.00 83.31 92 SER A N 1
ATOM 728 C CA . SER A 1 92 ? -5.662 -1.807 10.290 1.00 83.31 92 SER A CA 1
ATOM 729 C C . SER A 1 92 ? -4.930 -2.884 9.485 1.00 83.31 92 SER A C 1
ATOM 731 O O . SER A 1 92 ? -4.890 -2.811 8.260 1.00 83.31 92 SER A O 1
ATOM 733 N N . VAL A 1 93 ? -4.415 -3.920 10.156 1.00 85.00 93 VAL A N 1
ATOM 734 C CA . VAL A 1 93 ? -3.779 -5.073 9.497 1.00 85.00 93 VAL A CA 1
ATOM 735 C C . VAL A 1 93 ? -4.793 -5.865 8.671 1.00 85.00 93 VAL A C 1
ATOM 737 O O . VAL A 1 93 ? -4.503 -6.219 7.532 1.00 85.00 93 VAL A O 1
ATOM 740 N N . ALA A 1 94 ? -6.002 -6.095 9.189 1.00 85.25 94 ALA A N 1
ATOM 741 C CA . ALA A 1 94 ? -7.055 -6.781 8.439 1.00 85.25 94 ALA A CA 1
ATOM 742 C C . ALA A 1 94 ? -7.459 -6.013 7.165 1.00 85.25 94 ALA A C 1
ATOM 744 O O . ALA A 1 94 ? -7.593 -6.611 6.099 1.00 85.25 94 ALA A O 1
ATOM 745 N N . SER A 1 95 ? -7.586 -4.684 7.256 1.00 84.38 95 SER A N 1
ATOM 746 C CA . SER A 1 95 ? -7.850 -3.803 6.109 1.00 84.38 95 SER A CA 1
ATOM 747 C C . SER A 1 95 ? -6.734 -3.856 5.063 1.00 84.38 95 SER A C 1
ATOM 749 O O . SER A 1 95 ? -7.005 -3.828 3.859 1.00 84.38 95 SER A O 1
ATOM 751 N N . PHE A 1 96 ? -5.481 -3.951 5.515 1.00 82.56 96 PHE A N 1
ATOM 752 C CA . PHE A 1 96 ? -4.331 -4.098 4.631 1.00 82.56 96 PHE A CA 1
ATOM 753 C C . PHE A 1 96 ? -4.379 -5.433 3.885 1.00 82.56 96 PHE A C 1
ATOM 755 O O . PHE A 1 96 ? -4.336 -5.430 2.662 1.00 82.56 96 PHE A O 1
ATOM 762 N N . ILE A 1 97 ? -4.591 -6.550 4.592 1.00 84.75 97 ILE A N 1
ATOM 763 C CA . ILE A 1 97 ? -4.708 -7.888 3.984 1.00 84.75 97 ILE A CA 1
ATOM 764 C C . ILE A 1 97 ? -5.840 -7.925 2.951 1.00 84.75 97 ILE A C 1
ATOM 766 O O . ILE A 1 97 ? -5.645 -8.415 1.840 1.00 84.75 97 ILE A O 1
ATOM 770 N N . PHE A 1 98 ? -7.011 -7.380 3.294 1.00 83.12 98 PHE A N 1
ATOM 771 C CA . PHE A 1 98 ? -8.148 -7.319 2.375 1.00 83.12 98 PHE A CA 1
ATOM 772 C C . PHE A 1 98 ? -7.819 -6.519 1.109 1.00 83.12 98 PHE A C 1
ATOM 774 O O . PHE A 1 98 ? -8.153 -6.941 0.001 1.00 83.12 98 PHE A O 1
ATOM 781 N N . SER A 1 99 ? -7.115 -5.396 1.264 1.00 83.12 99 SER A N 1
ATOM 782 C CA . SER A 1 99 ? -6.646 -4.606 0.126 1.00 83.12 99 SER A CA 1
ATOM 783 C C . SER A 1 99 ? -5.643 -5.407 -0.708 1.00 83.12 99 SER A C 1
ATOM 785 O O . SER A 1 99 ? -5.865 -5.576 -1.897 1.00 83.12 99 SER A O 1
ATOM 787 N N . THR A 1 100 ? -4.626 -6.022 -0.106 1.00 80.62 100 THR A N 1
ATOM 788 C CA . THR A 1 100 ? -3.621 -6.807 -0.840 1.00 80.62 100 THR A CA 1
ATOM 789 C C . THR A 1 100 ? -4.231 -7.950 -1.657 1.00 80.62 100 THR A C 1
ATOM 791 O O . THR A 1 100 ? -3.822 -8.167 -2.795 1.00 80.62 100 THR A O 1
ATOM 794 N N . ILE A 1 101 ? -5.237 -8.658 -1.126 1.00 83.69 101 ILE A N 1
ATOM 795 C CA . ILE A 1 101 ? -5.922 -9.745 -1.851 1.00 83.69 101 ILE A CA 1
ATOM 796 C C . ILE A 1 101 ? -6.566 -9.219 -3.135 1.00 83.69 101 ILE A C 1
ATOM 798 O O . ILE A 1 101 ? -6.357 -9.772 -4.214 1.00 83.69 101 ILE A O 1
ATOM 802 N N . LEU A 1 102 ? -7.322 -8.124 -3.030 1.00 77.38 102 LEU A N 1
ATOM 803 C CA . LEU A 1 102 ? -7.990 -7.528 -4.182 1.00 77.38 102 LEU A CA 1
ATOM 804 C C . LEU A 1 102 ? -6.988 -7.008 -5.228 1.00 77.38 102 LEU A C 1
ATOM 806 O O . LEU A 1 102 ? -7.302 -6.983 -6.415 1.00 77.38 102 LEU A O 1
ATOM 810 N N . SER A 1 103 ? -5.790 -6.597 -4.813 1.00 78.62 103 SER A N 1
ATOM 811 C CA . SER A 1 103 ? -4.720 -6.188 -5.729 1.00 78.62 103 SER A CA 1
ATOM 812 C C . SER A 1 103 ? -4.073 -7.349 -6.431 1.00 78.62 103 SER A C 1
ATOM 814 O O . SER A 1 103 ? -3.855 -7.292 -7.634 1.00 78.62 103 SER A O 1
ATOM 816 N N . ALA A 1 104 ? -3.778 -8.415 -5.686 1.00 77.19 104 ALA A N 1
ATOM 817 C CA . ALA A 1 104 ? -3.174 -9.612 -6.240 1.00 77.19 104 ALA A CA 1
ATOM 818 C C . ALA A 1 104 ? -4.071 -10.185 -7.343 1.00 77.19 104 ALA A C 1
ATOM 820 O O . ALA A 1 104 ? -3.580 -10.520 -8.418 1.00 77.19 104 ALA A O 1
ATOM 821 N N . CYS A 1 105 ? -5.391 -10.196 -7.129 1.00 74.38 105 CYS A N 1
ATOM 822 C CA . CYS A 1 105 ? -6.355 -10.556 -8.167 1.00 74.38 105 CYS A CA 1
ATOM 823 C C . CYS A 1 105 ? -6.247 -9.670 -9.419 1.00 74.38 105 CYS A C 1
ATOM 825 O O . CYS A 1 105 ? -6.349 -10.183 -10.527 1.00 74.38 105 CYS A O 1
ATOM 827 N N . PHE A 1 106 ? -6.025 -8.363 -9.261 1.00 71.50 106 PHE A N 1
ATOM 828 C CA . PHE A 1 106 ? -5.932 -7.426 -10.385 1.00 71.50 106 PHE A CA 1
ATOM 829 C C . PHE A 1 106 ? -4.590 -7.522 -11.124 1.00 71.50 106 PHE A C 1
ATOM 831 O O . PHE A 1 106 ? -4.552 -7.493 -12.353 1.00 71.50 106 PHE A O 1
ATOM 838 N N . TYR A 1 107 ? -3.494 -7.707 -10.387 1.00 74.38 107 TYR A N 1
ATOM 839 C CA . TYR A 1 107 ? -2.154 -7.893 -10.938 1.00 74.38 107 TYR A CA 1
ATOM 840 C C . TYR A 1 107 ? -2.076 -9.130 -11.839 1.00 74.38 107 TYR A C 1
ATOM 842 O O . TYR A 1 107 ? -1.496 -9.071 -12.920 1.00 74.38 107 TYR A O 1
ATOM 850 N N . LEU A 1 108 ? -2.704 -10.235 -11.425 1.00 74.38 108 LEU A N 1
ATOM 851 C CA . LEU A 1 108 ? -2.707 -11.491 -12.181 1.00 74.38 108 LEU A CA 1
ATOM 852 C C . LEU A 1 108 ? -3.480 -11.410 -13.509 1.00 74.38 108 LEU A C 1
ATOM 854 O O . LEU A 1 108 ? -3.265 -12.253 -14.378 1.00 74.38 108 LEU A O 1
ATOM 858 N N . CYS A 1 109 ? -4.347 -10.410 -13.691 1.00 71.69 109 CYS A N 1
ATOM 859 C CA . CYS A 1 109 ? -5.121 -10.236 -14.922 1.00 71.69 109 CYS A CA 1
ATOM 860 C C . CYS A 1 109 ? -4.330 -9.596 -16.073 1.00 71.69 109 CYS A C 1
ATOM 862 O O . CYS A 1 109 ? -4.798 -9.643 -17.209 1.00 71.69 109 CYS A O 1
ATOM 864 N N . VAL A 1 110 ? -3.161 -8.995 -15.821 1.00 72.31 110 VAL A N 1
ATOM 865 C CA . VAL A 1 110 ? -2.414 -8.255 -16.850 1.00 72.31 110 VAL A CA 1
ATOM 866 C C . VAL A 1 110 ? -1.098 -8.948 -17.179 1.00 72.31 110 VAL A C 1
ATOM 868 O O . VAL A 1 110 ? -0.277 -9.213 -16.305 1.00 72.31 110 VAL A O 1
ATOM 871 N N . GLN A 1 111 ? -0.884 -9.216 -18.469 1.00 70.00 111 GLN A N 1
ATOM 872 C CA . GLN A 1 111 ? 0.372 -9.739 -19.002 1.00 70.00 111 GLN A CA 1
ATOM 873 C C . GLN A 1 111 ? 0.928 -8.794 -20.066 1.00 70.00 111 GLN A C 1
ATOM 875 O O . GLN A 1 111 ? 0.221 -8.413 -20.998 1.00 70.00 111 GLN A O 1
ATOM 880 N N . PHE A 1 112 ? 2.207 -8.436 -19.944 1.00 67.69 112 PHE A N 1
ATOM 881 C CA . PHE A 1 112 ? 2.920 -7.697 -20.982 1.00 67.69 112 PHE A CA 1
ATOM 882 C C . PHE A 1 112 ? 3.526 -8.680 -21.981 1.00 67.69 112 PHE A C 1
ATOM 884 O O . PHE A 1 112 ? 4.371 -9.496 -21.620 1.00 67.69 112 PHE A O 1
ATOM 891 N N . VAL A 1 113 ? 3.097 -8.592 -23.241 1.00 72.25 113 VAL A N 1
ATOM 892 C CA . VAL A 1 113 ? 3.620 -9.396 -24.353 1.00 72.25 113 VAL A CA 1
ATOM 893 C C . VAL A 1 113 ? 4.366 -8.478 -25.320 1.00 72.25 113 VAL A C 1
ATOM 895 O O . VAL A 1 113 ? 3.891 -7.390 -25.642 1.00 72.25 113 VAL A O 1
ATOM 898 N N . VAL A 1 114 ? 5.542 -8.904 -25.786 1.00 72.75 114 VAL A N 1
ATOM 899 C CA . VAL A 1 114 ? 6.314 -8.177 -26.808 1.00 72.75 114 VAL A CA 1
ATOM 900 C C . VAL A 1 114 ? 5.731 -8.486 -28.181 1.00 72.75 114 VAL A C 1
ATOM 902 O O . VAL A 1 114 ? 5.700 -9.643 -28.586 1.00 72.75 114 VAL A O 1
ATOM 905 N N . ILE A 1 115 ? 5.289 -7.454 -28.900 1.00 71.38 115 ILE A N 1
ATOM 906 C CA . ILE A 1 115 ? 4.649 -7.602 -30.218 1.00 71.38 115 ILE A CA 1
ATOM 907 C C . ILE A 1 115 ? 5.666 -7.388 -31.362 1.00 71.38 115 ILE A C 1
ATOM 909 O O . ILE A 1 115 ? 5.500 -7.941 -32.445 1.00 71.38 115 ILE A O 1
ATOM 913 N N . GLY A 1 116 ? 6.759 -6.645 -31.130 1.00 71.31 116 GLY A N 1
ATOM 914 C CA . GLY A 1 116 ? 7.815 -6.398 -32.121 1.00 71.31 116 GLY A CA 1
ATOM 915 C C . GLY A 1 116 ? 8.938 -5.487 -31.608 1.00 71.31 116 GLY A C 1
ATOM 916 O O . GLY A 1 116 ? 8.854 -4.957 -30.500 1.00 71.31 116 GLY A O 1
ATOM 917 N N . THR A 1 117 ? 10.003 -5.315 -32.399 1.00 73.31 117 THR A N 1
ATOM 918 C CA . THR A 1 117 ? 11.093 -4.366 -32.108 1.00 73.31 117 THR A CA 1
ATOM 919 C C . THR A 1 117 ? 10.778 -2.988 -32.681 1.00 73.31 117 THR A C 1
ATOM 921 O O . THR A 1 117 ? 10.309 -2.862 -33.811 1.00 73.31 117 THR A O 1
ATOM 924 N N . TRP A 1 118 ? 11.037 -1.940 -31.900 1.00 68.56 118 TRP A N 1
ATOM 925 C CA . TRP A 1 118 ? 10.837 -0.564 -32.347 1.00 68.56 118 TRP A CA 1
ATOM 926 C C . TRP A 1 118 ? 11.856 -0.186 -33.428 1.00 68.56 118 TRP A C 1
ATOM 928 O O . TRP A 1 118 ? 13.051 -0.449 -33.279 1.00 68.56 118 TRP A O 1
ATOM 938 N N . ARG A 1 119 ? 11.385 0.441 -34.509 1.00 68.06 119 ARG A N 1
ATOM 939 C CA . ARG A 1 119 ? 12.213 1.064 -35.549 1.00 68.06 119 ARG A CA 1
ATOM 940 C C . ARG A 1 119 ? 11.758 2.510 -35.693 1.00 68.06 119 ARG A C 1
ATOM 942 O O . ARG A 1 119 ? 10.561 2.735 -35.851 1.00 68.06 119 ARG A O 1
ATOM 949 N N . SER A 1 120 ? 12.681 3.472 -35.645 1.00 62.88 120 SER A N 1
ATOM 950 C CA . SER A 1 120 ? 12.321 4.852 -35.974 1.00 62.88 120 SER A CA 1
ATOM 951 C C . SER A 1 120 ? 12.015 4.952 -37.468 1.00 62.88 120 SER A C 1
ATOM 953 O O . SER A 1 120 ? 12.656 4.289 -38.290 1.00 62.88 120 SER A O 1
ATOM 955 N N . ALA A 1 121 ? 11.026 5.772 -37.820 1.00 62.94 121 ALA A N 1
ATOM 956 C CA . ALA A 1 121 ? 10.714 6.119 -39.199 1.00 62.94 121 ALA A CA 1
ATOM 957 C C . ALA A 1 121 ? 11.830 7.012 -39.767 1.00 62.94 121 ALA A C 1
ATOM 959 O O . ALA A 1 121 ? 11.711 8.231 -39.825 1.00 62.94 121 ALA A O 1
ATOM 960 N N . ILE A 1 122 ? 12.968 6.410 -40.106 1.00 60.50 122 ILE A N 1
ATOM 961 C CA . ILE A 1 122 ? 14.025 7.039 -40.896 1.00 60.50 122 ILE A CA 1
ATOM 962 C C . ILE A 1 122 ? 14.415 6.029 -41.977 1.00 60.50 122 ILE A C 1
ATOM 964 O O . ILE A 1 122 ? 15.368 5.264 -41.833 1.00 60.50 122 ILE A O 1
ATOM 968 N N . THR A 1 123 ? 13.611 6.006 -43.036 1.00 48.59 123 THR A N 1
ATOM 969 C CA . THR A 1 123 ? 13.962 5.507 -44.372 1.00 48.59 123 THR A CA 1
ATOM 970 C C . THR A 1 123 ? 13.460 6.514 -45.379 1.00 48.59 123 THR A C 1
ATOM 972 O O . THR A 1 123 ? 12.264 6.866 -45.252 1.00 48.59 123 THR A O 1
#

Secondary structure (DSSP, 8-state):
-HHHHHHHHHHHHHHHHHHHHHHHHT--TTSPPPPHHHHHHHHHHHHHHHHHHHHHHHHHHHHHHHHHHHHHTTT-GGGGTTTSHHHHHHHHHHHHHHHHHHHHHHHTT-----------S--

pLDDT: mean 78.56, std 8.76, range [48.59, 91.81]

Sequence (123 aa):
MIATAICDLLSMIVNIATRDMILNFQGGECTPPNSLLVNHIFWILMTIRDDVIRCSTWLAVLMALIRFLVSKYFSKSQFQKISSFKFGTQISVASFIFSTILSACFYLCVQFVVIGTWRSAIT

Foldseek 3Di:
DVLLVVLVVLLVVLCVVCVVVVCLCPDDLPRAHDDPVVVVVSLVSVLSNQLSVQLSVQLVVVVVVLVVCCVVPVPDVVNVVCPDPVVSVVSSVVSSVVSVVVSVVVSVVDDDDDPDDRDRPDD

Radius of gyration: 21.22 Å; chains: 1; bounding box: 38×23×74 Å

Organism: NCBI:txid1561998